Protein AF-A0A9D4DX26-F1 (afdb_monomer)

Secondary structure (DSSP, 8-state):
---------S------TT-HHHHHHHT-S---B-TTS-B---S-HHHHHHHHHHHHHTS----TT---HHHHHHHHHHTT-HHHHHHHHHHHHHHHHHHHT---TT--------------EEETTEEE-------S---

Sequence (139 aa):
MSRYHLSTEKVVKLNVHGSYIGRIFTGEAPCPRDERGSYFIDRDGSIFRHILNYLRSDGLSVPYGFREFDLLKVEADYYGLPALVQEIEVILVSFKRKRRRRPNPNRKKTSQSVNELHRVHERDGDLYISDEDSDWFYD

Nearest PDB structures (foldseek):
  6m8r-assembly1_F  TM=8.834E-01  e=2.176E-06  Homo sapiens
  6ocr-assembly1_D  TM=8.604E-01  e=3.010E-06  Homo sapiens
  6m8r-assembly2_D  TM=8.838E-01  e=7.967E-06  Homo sapiens
  6ocr-assembly2_H  TM=8.890E-01  e=1.102E-05  Homo sapiens
  5fta-assembly1_D  TM=8.581E-01  e=6.356E-05  Homo sapiens

Structure (mmCIF, N/CA/C/O backbone):
data_AF-A0A9D4DX26-F1
#
_entry.id   AF-A0A9D4DX26-F1
#
loop_
_atom_site.group_PDB
_atom_site.id
_atom_site.type_symbol
_atom_site.label_atom_id
_atom_site.label_alt_id
_atom_site.label_comp_id
_atom_site.label_asym_id
_atom_site.label_entity_id
_atom_site.label_seq_id
_atom_site.pdbx_PDB_ins_code
_atom_site.Cartn_x
_atom_site.Cartn_y
_atom_site.Cartn_z
_atom_site.occupancy
_atom_site.B_iso_or_equiv
_atom_site.auth_seq_id
_atom_site.auth_comp_id
_atom_site.auth_asym_id
_atom_site.auth_atom_id
_atom_site.pdbx_PDB_model_num
ATOM 1 N N . MET A 1 1 ? -14.197 -11.677 -17.652 1.00 35.06 1 MET A N 1
ATOM 2 C CA . MET A 1 1 ? -12.826 -11.405 -17.164 1.00 35.06 1 MET A CA 1
ATOM 3 C C . MET A 1 1 ? -12.559 -9.917 -17.314 1.00 35.06 1 MET A C 1
ATOM 5 O O . MET A 1 1 ? -12.411 -9.448 -18.435 1.00 35.06 1 MET A O 1
ATOM 9 N N . SER A 1 2 ? -12.600 -9.157 -16.220 1.00 30.56 2 SER A N 1
ATOM 10 C CA . SER A 1 2 ? -12.388 -7.705 -16.267 1.00 30.56 2 SER A CA 1
ATOM 11 C C . SER A 1 2 ? -10.900 -7.409 -16.459 1.00 30.56 2 SER A C 1
ATOM 13 O O . SER A 1 2 ? -10.098 -7.619 -15.556 1.00 30.56 2 SER A O 1
ATOM 15 N N . ARG A 1 3 ? -10.529 -6.965 -17.665 1.00 37.78 3 ARG A N 1
ATOM 16 C CA . ARG A 1 3 ? -9.167 -6.552 -18.025 1.00 37.78 3 ARG A CA 1
ATOM 17 C C . ARG A 1 3 ? -8.974 -5.100 -17.586 1.00 37.78 3 ARG A C 1
ATOM 19 O O . ARG A 1 3 ? -9.509 -4.191 -18.215 1.00 37.78 3 ARG A O 1
ATOM 26 N N . TYR A 1 4 ? -8.231 -4.875 -16.508 1.00 39.97 4 TYR A N 1
ATOM 27 C CA . TYR A 1 4 ? -7.878 -3.523 -16.079 1.00 39.97 4 TYR A CA 1
ATOM 28 C C . TYR A 1 4 ? -6.696 -3.019 -16.908 1.00 39.97 4 TYR A C 1
ATOM 30 O O . TYR A 1 4 ? -5.587 -3.528 -16.802 1.00 39.97 4 TYR A O 1
ATOM 38 N N . HIS A 1 5 ? -6.945 -2.021 -17.754 1.00 45.34 5 HIS A N 1
ATOM 39 C CA . HIS A 1 5 ? -5.904 -1.286 -18.464 1.00 45.34 5 HIS A CA 1
ATOM 40 C C . HIS A 1 5 ? -5.510 -0.077 -17.608 1.00 45.34 5 HIS A C 1
ATOM 42 O O . HIS A 1 5 ? -6.327 0.814 -17.370 1.00 45.34 5 HIS A O 1
ATOM 48 N N . LEU A 1 6 ? -4.287 -0.065 -17.084 1.00 48.72 6 LEU A N 1
ATOM 49 C CA . LEU A 1 6 ? -3.743 1.063 -16.332 1.00 48.72 6 LEU A CA 1
ATOM 50 C C . LEU A 1 6 ? -2.785 1.826 -17.250 1.00 48.72 6 LEU A C 1
ATOM 52 O O . LEU A 1 6 ? -1.608 1.502 -17.322 1.00 48.72 6 LEU A O 1
ATOM 56 N N . SER A 1 7 ? -3.302 2.828 -17.969 1.00 41.72 7 SER A N 1
ATOM 57 C CA . SER A 1 7 ? -2.462 3.785 -18.698 1.00 41.72 7 SER A CA 1
ATOM 58 C C . SER A 1 7 ? -1.832 4.749 -17.692 1.00 41.72 7 SER A C 1
ATOM 60 O O . SER A 1 7 ? -2.519 5.549 -17.051 1.00 41.72 7 SER A O 1
ATOM 62 N N . THR A 1 8 ? -0.524 4.623 -17.487 1.00 56.19 8 THR A N 1
ATOM 63 C CA . THR A 1 8 ? 0.265 5.447 -16.567 1.00 56.19 8 THR A CA 1
ATOM 64 C C . THR A 1 8 ? 1.000 6.546 -17.333 1.00 56.19 8 THR A C 1
ATOM 66 O O . THR A 1 8 ? 2.224 6.599 -17.316 1.00 56.19 8 THR A O 1
ATOM 69 N N . GLU A 1 9 ? 0.282 7.444 -18.012 1.00 47.53 9 GLU A N 1
ATOM 70 C CA . GLU A 1 9 ? 0.922 8.575 -18.718 1.00 47.53 9 GLU A CA 1
ATOM 71 C C . GLU A 1 9 ? 1.471 9.658 -17.778 1.00 47.53 9 GLU A C 1
ATOM 73 O O . GLU A 1 9 ? 2.221 10.537 -18.192 1.00 47.53 9 GLU A O 1
ATOM 78 N N . LYS A 1 10 ? 1.160 9.592 -16.482 1.00 45.31 10 LYS A N 1
ATOM 79 C CA . LYS A 1 10 ? 1.777 10.458 -15.477 1.00 45.31 10 LYS A CA 1
ATOM 80 C C . LYS A 1 10 ? 2.642 9.607 -14.567 1.00 45.31 10 LYS A C 1
ATOM 82 O O . LYS A 1 10 ? 2.134 8.858 -13.736 1.00 45.31 10 LYS A O 1
ATOM 87 N N . VAL A 1 11 ? 3.948 9.750 -14.757 1.00 49.41 11 VAL A N 1
ATOM 88 C CA . VAL A 1 11 ? 5.037 9.374 -13.852 1.00 49.41 11 VAL A CA 1
ATOM 89 C C . VAL A 1 11 ? 4.793 10.075 -12.509 1.00 49.41 11 VAL A C 1
ATOM 91 O O . VAL A 1 11 ? 5.354 11.128 -12.219 1.00 49.41 11 VAL A O 1
ATOM 94 N N . VAL A 1 12 ? 3.845 9.578 -11.713 1.00 50.78 12 VAL A N 1
ATOM 95 C CA . VAL A 1 12 ? 3.505 10.207 -10.437 1.00 50.78 12 VAL A CA 1
ATOM 96 C C . VAL A 1 12 ? 4.563 9.804 -9.434 1.00 50.78 12 VAL A C 1
ATOM 98 O O . VAL A 1 12 ? 4.423 8.766 -8.816 1.00 50.78 12 VAL A O 1
ATOM 101 N N . LYS A 1 13 ? 5.617 10.615 -9.311 1.00 50.00 13 LYS A N 1
ATOM 102 C CA . LYS A 1 13 ? 6.425 10.773 -8.091 1.00 50.00 13 LYS A CA 1
ATOM 103 C C . LYS A 1 13 ? 6.744 9.457 -7.353 1.00 50.00 13 LYS A C 1
ATOM 105 O O . LYS A 1 13 ? 6.750 9.415 -6.131 1.00 50.00 13 LYS A O 1
ATOM 110 N N . LEU A 1 14 ? 7.058 8.393 -8.096 1.00 53.97 14 LEU A N 1
ATOM 111 C CA . LEU A 1 14 ? 7.383 7.051 -7.589 1.00 53.97 14 LEU A CA 1
ATOM 112 C C . LEU A 1 14 ? 8.794 7.000 -6.995 1.00 53.97 14 LEU A C 1
ATOM 114 O O . LEU A 1 14 ? 9.488 5.992 -7.074 1.00 53.97 14 LEU A O 1
ATOM 118 N N . ASN A 1 15 ? 9.239 8.103 -6.402 1.00 54.38 15 ASN A N 1
ATOM 119 C CA . ASN A 1 15 ? 10.541 8.198 -5.785 1.00 54.38 15 ASN A CA 1
ATOM 120 C C . ASN A 1 15 ? 10.480 7.714 -4.333 1.00 54.38 15 ASN A C 1
ATOM 122 O O . ASN A 1 15 ? 10.970 8.368 -3.415 1.00 54.38 15 ASN A O 1
ATOM 126 N N . VAL A 1 16 ? 9.845 6.557 -4.121 1.00 63.06 16 VAL A N 1
ATOM 127 C CA . VAL A 1 16 ? 10.006 5.805 -2.878 1.00 63.06 16 VAL A CA 1
ATOM 128 C C . VAL A 1 16 ? 11.347 5.087 -3.001 1.00 63.06 16 VAL A C 1
ATOM 130 O O . VAL A 1 16 ? 11.418 3.914 -3.382 1.00 63.06 16 VAL A O 1
ATOM 133 N N . HIS A 1 17 ? 12.420 5.850 -2.783 1.00 61.28 17 HIS A N 1
ATOM 134 C CA . HIS A 1 17 ? 13.798 5.382 -2.868 1.00 61.28 17 HIS A CA 1
ATOM 135 C C . HIS A 1 17 ? 13.977 4.098 -2.047 1.00 61.28 17 HIS A C 1
ATOM 137 O O . HIS A 1 17 ? 13.633 4.051 -0.868 1.00 61.28 17 HIS A O 1
ATOM 143 N N . GLY A 1 18 ? 14.499 3.049 -2.685 1.00 68.19 18 GLY A N 1
ATOM 144 C CA . GLY A 1 18 ? 14.759 1.754 -2.048 1.00 68.19 18 GLY A CA 1
ATOM 145 C C . GLY A 1 18 ? 13.568 0.790 -1.976 1.00 68.19 18 GLY A C 1
ATOM 146 O O . GLY A 1 18 ? 13.775 -0.372 -1.635 1.00 68.19 18 GLY A O 1
ATOM 147 N N . SER A 1 19 ? 12.347 1.207 -2.335 1.00 78.00 19 SER A N 1
ATOM 148 C CA . SER A 1 19 ? 11.208 0.278 -2.427 1.00 78.00 19 SER A CA 1
ATOM 149 C C . SER A 1 19 ? 11.302 -0.621 -3.663 1.00 78.00 19 SER A C 1
ATOM 151 O O . SER A 1 19 ? 11.835 -0.224 -4.705 1.00 78.00 19 SER A O 1
ATOM 153 N N . TYR A 1 20 ? 10.745 -1.832 -3.577 1.00 80.19 20 TYR A N 1
ATOM 154 C CA . TYR A 1 20 ? 10.711 -2.767 -4.705 1.00 80.19 20 TYR A CA 1
ATOM 155 C C . TYR A 1 20 ? 9.938 -2.184 -5.896 1.00 80.19 20 TYR A C 1
ATOM 157 O O . TYR A 1 20 ? 10.396 -2.268 -7.035 1.00 80.19 20 TYR A O 1
ATOM 165 N N . ILE A 1 21 ? 8.817 -1.506 -5.632 1.00 80.00 21 ILE A N 1
ATOM 166 C CA . ILE A 1 21 ? 8.028 -0.848 -6.677 1.00 80.00 21 ILE A CA 1
ATOM 167 C C . ILE A 1 21 ? 8.779 0.309 -7.344 1.00 80.00 21 ILE A C 1
ATOM 169 O O . ILE A 1 21 ? 8.727 0.446 -8.564 1.00 80.00 21 ILE A O 1
ATOM 173 N N . GLY A 1 22 ? 9.546 1.088 -6.574 1.00 77.75 22 GLY A N 1
ATOM 174 C CA . GLY A 1 22 ? 10.441 2.108 -7.117 1.00 77.75 22 GLY A CA 1
ATOM 175 C C . GLY A 1 22 ? 11.461 1.497 -8.078 1.00 77.75 22 GLY A C 1
ATOM 176 O O . GLY A 1 22 ? 11.596 1.972 -9.200 1.00 77.75 22 GLY A O 1
ATOM 177 N N . ARG A 1 23 ? 12.089 0.379 -7.688 1.00 79.94 23 ARG A N 1
ATOM 178 C CA . ARG A 1 23 ? 13.058 -0.348 -8.527 1.00 79.94 23 ARG A CA 1
ATOM 179 C C . ARG A 1 23 ? 12.451 -0.918 -9.809 1.00 79.94 23 ARG A C 1
ATOM 181 O O . ARG A 1 23 ? 13.121 -0.939 -10.838 1.00 79.94 23 ARG A O 1
ATO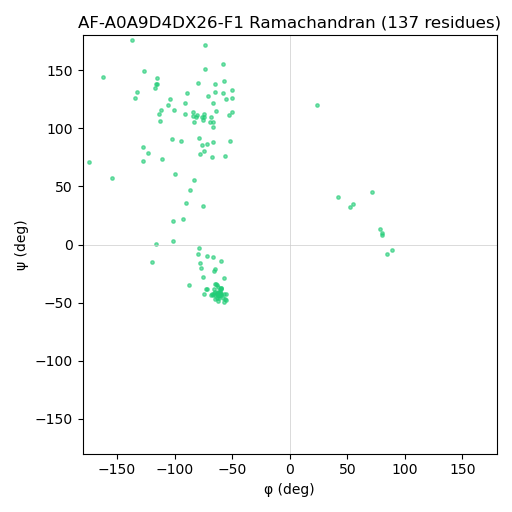M 188 N N . ILE A 1 24 ? 11.193 -1.367 -9.778 1.00 78.88 24 ILE A N 1
ATOM 189 C CA . ILE A 1 24 ? 10.473 -1.787 -10.993 1.00 78.88 24 ILE A CA 1
ATOM 190 C C . ILE A 1 24 ? 10.338 -0.603 -11.956 1.00 78.88 24 ILE A C 1
ATOM 192 O O . ILE A 1 24 ? 10.617 -0.736 -13.146 1.00 78.88 24 ILE A O 1
ATOM 196 N N . PHE A 1 25 ? 9.948 0.567 -11.445 1.00 73.88 25 PHE A N 1
ATOM 197 C CA . PHE A 1 25 ? 9.719 1.746 -12.277 1.00 73.88 25 PHE A CA 1
ATOM 198 C C . PHE A 1 25 ? 11.004 2.432 -12.754 1.00 73.88 25 PHE A C 1
ATOM 200 O O . PHE A 1 25 ? 10.993 3.008 -13.842 1.00 73.88 25 PHE A O 1
ATOM 207 N N . THR A 1 26 ? 12.107 2.336 -12.003 1.00 73.31 26 THR A N 1
ATOM 208 C CA . THR A 1 26 ? 13.438 2.795 -12.444 1.00 73.31 26 THR A 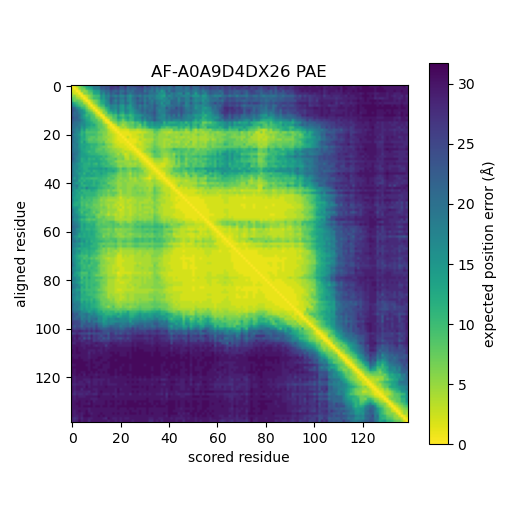CA 1
ATOM 209 C C . THR A 1 26 ? 14.139 1.803 -13.375 1.00 73.31 26 THR A C 1
ATOM 211 O O . THR A 1 26 ? 15.160 2.142 -13.967 1.00 73.31 26 THR A O 1
ATOM 214 N N . GLY A 1 27 ? 13.590 0.594 -13.549 1.00 72.19 27 GLY A N 1
ATOM 215 C CA . GLY A 1 27 ? 14.175 -0.462 -14.378 1.00 72.19 27 GLY A CA 1
ATOM 216 C C . GLY A 1 27 ? 15.304 -1.249 -13.701 1.00 72.19 27 GLY A C 1
ATOM 217 O O . GLY A 1 27 ? 15.940 -2.074 -14.348 1.00 72.19 27 GLY A O 1
ATOM 218 N N . GLU A 1 28 ? 15.543 -1.031 -12.406 1.00 75.62 28 GLU A N 1
ATOM 219 C CA . GLU A 1 28 ? 16.535 -1.758 -11.600 1.00 75.62 28 GLU A CA 1
ATOM 220 C C . GLU A 1 28 ? 16.070 -3.154 -11.156 1.00 75.62 28 GLU A C 1
ATOM 222 O O . GLU A 1 28 ? 16.873 -3.959 -10.674 1.00 75.62 28 GLU A O 1
ATOM 227 N N . ALA A 1 29 ? 14.771 -3.440 -11.248 1.00 76.31 29 ALA A N 1
ATOM 228 C CA . ALA A 1 29 ? 14.202 -4.751 -10.968 1.00 76.31 29 ALA A CA 1
ATOM 229 C C . ALA A 1 29 ? 13.565 -5.348 -12.234 1.00 76.31 29 ALA A C 1
ATOM 231 O O . ALA A 1 29 ? 12.872 -4.635 -12.967 1.00 76.31 29 ALA A O 1
ATOM 232 N N . PRO A 1 30 ? 13.755 -6.656 -12.493 1.00 72.25 30 PRO A N 1
ATOM 233 C CA . PRO A 1 30 ? 13.125 -7.316 -13.625 1.00 72.25 30 PRO A CA 1
ATOM 234 C C . PRO A 1 30 ? 11.608 -7.366 -13.417 1.00 72.25 30 PRO A C 1
ATOM 236 O O . PRO A 1 30 ? 11.120 -7.922 -12.434 1.00 72.25 30 PRO A O 1
ATOM 239 N N . CYS A 1 31 ? 10.863 -6.794 -14.360 1.00 74.81 31 CYS A N 1
ATOM 240 C CA . CYS A 1 31 ? 9.411 -6.891 -14.431 1.00 74.81 31 CYS A CA 1
ATOM 241 C C . CYS A 1 31 ? 9.024 -7.209 -15.882 1.00 74.81 31 CYS A C 1
ATOM 243 O O . CYS A 1 31 ? 9.471 -6.489 -16.786 1.00 74.81 31 CYS A O 1
ATOM 245 N N . PRO A 1 32 ? 8.247 -8.280 -16.131 1.00 75.38 32 PRO A N 1
ATOM 246 C CA . PRO A 1 32 ? 7.779 -8.605 -17.471 1.00 75.38 32 PRO A CA 1
ATOM 247 C C . PRO A 1 32 ? 7.005 -7.424 -18.059 1.00 75.38 32 PRO A C 1
ATOM 249 O O . PRO A 1 32 ? 6.251 -6.753 -17.355 1.00 75.38 32 PRO A O 1
ATOM 252 N N . ARG A 1 33 ? 7.195 -7.157 -19.349 1.00 76.31 33 ARG A N 1
ATOM 253 C CA . ARG A 1 33 ? 6.433 -6.141 -20.080 1.00 76.31 33 ARG A CA 1
ATOM 254 C C . ARG A 1 33 ? 5.597 -6.822 -21.148 1.0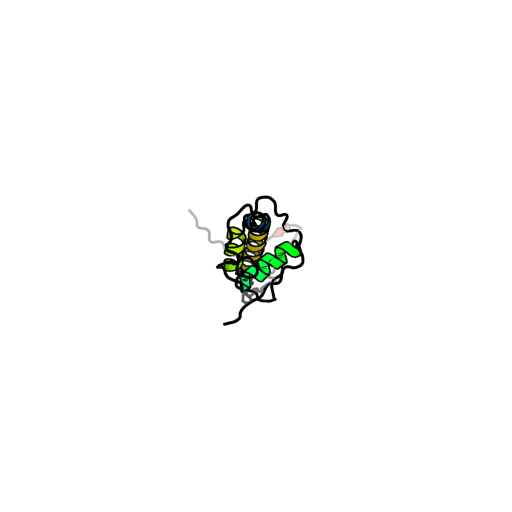0 76.31 33 ARG A C 1
ATOM 256 O O . ARG A 1 33 ? 6.045 -7.802 -21.739 1.00 76.31 33 ARG A O 1
ATOM 263 N N . ASP A 1 34 ? 4.393 -6.316 -21.373 1.00 77.06 34 ASP A N 1
ATOM 264 C CA . ASP A 1 34 ? 3.574 -6.757 -22.496 1.00 77.06 34 ASP A CA 1
ATOM 265 C C . ASP A 1 34 ? 4.105 -6.200 -23.831 1.00 77.06 34 ASP A C 1
ATOM 267 O O . ASP A 1 34 ? 4.991 -5.342 -23.872 1.00 77.06 34 ASP A O 1
ATOM 271 N N . GLU A 1 35 ? 3.535 -6.669 -24.941 1.00 73.94 35 GLU A N 1
ATOM 272 C CA . GLU A 1 35 ? 3.878 -6.233 -26.305 1.00 73.94 35 GLU A CA 1
ATOM 273 C C . GLU A 1 35 ? 3.664 -4.724 -26.540 1.00 73.94 35 GLU A C 1
ATOM 275 O O . GLU A 1 35 ? 4.148 -4.168 -27.524 1.00 73.94 35 GLU A O 1
ATOM 280 N N . ARG A 1 36 ? 2.950 -4.039 -25.635 1.00 73.94 36 ARG A N 1
ATOM 281 C CA . ARG A 1 36 ? 2.664 -2.599 -25.685 1.00 73.94 36 ARG A CA 1
ATOM 282 C C . ARG A 1 36 ? 3.564 -1.791 -24.745 1.00 73.94 36 ARG A C 1
ATOM 284 O O . ARG A 1 36 ? 3.393 -0.579 -24.644 1.00 73.94 36 ARG A O 1
ATOM 291 N N . GLY A 1 37 ? 4.513 -2.440 -24.068 1.00 70.31 37 GLY A N 1
ATOM 292 C CA . GLY A 1 37 ? 5.452 -1.810 -23.143 1.00 70.31 37 GLY A CA 1
ATOM 293 C C . GLY A 1 37 ? 4.891 -1.533 -21.745 1.00 70.31 37 GLY A C 1
ATOM 294 O O . GLY A 1 37 ? 5.557 -0.859 -20.958 1.00 70.31 37 GLY A O 1
ATOM 295 N N . SER A 1 38 ? 3.705 -2.050 -21.415 1.00 71.00 38 SER A N 1
ATOM 296 C CA . SER A 1 38 ? 3.109 -1.945 -20.079 1.00 71.00 38 SER A CA 1
ATOM 297 C C . SER A 1 38 ? 3.728 -2.978 -19.142 1.00 71.00 38 SER A C 1
ATOM 299 O O . SER A 1 38 ? 3.928 -4.130 -19.525 1.00 71.00 38 SER A O 1
ATOM 301 N N . TYR A 1 39 ? 4.004 -2.588 -17.897 1.00 74.56 39 TYR A N 1
ATOM 302 C CA . TYR A 1 39 ? 4.464 -3.523 -16.868 1.00 74.56 39 TYR A CA 1
ATOM 303 C C . TYR A 1 39 ? 3.374 -4.546 -16.542 1.00 74.56 39 TYR A C 1
ATOM 305 O O . TYR A 1 39 ? 2.225 -4.181 -16.280 1.00 74.56 39 TYR A O 1
ATOM 313 N N . PHE A 1 40 ? 3.749 -5.822 -16.530 1.00 75.00 40 PHE A N 1
ATOM 314 C CA . PHE A 1 40 ? 2.879 -6.918 -16.144 1.00 75.00 40 PHE A CA 1
ATOM 315 C C . PHE A 1 40 ? 3.188 -7.336 -14.710 1.00 75.00 40 PHE A C 1
ATOM 317 O O . PHE A 1 40 ? 4.281 -7.807 -14.390 1.00 75.00 40 PHE A O 1
ATOM 324 N N . ILE A 1 41 ? 2.197 -7.152 -13.846 1.00 78.94 41 ILE A N 1
ATOM 325 C CA . ILE A 1 41 ? 2.259 -7.532 -12.442 1.00 78.94 41 ILE A CA 1
ATOM 326 C C . ILE A 1 41 ? 1.284 -8.691 -12.251 1.00 78.94 41 ILE A C 1
ATOM 328 O O . ILE A 1 41 ? 0.076 -8.514 -12.396 1.00 78.94 41 ILE A O 1
ATOM 332 N N . ASP A 1 42 ? 1.812 -9.862 -11.903 1.00 79.62 42 ASP A N 1
ATOM 333 C CA . ASP A 1 42 ? 1.027 -11.069 -11.619 1.00 79.62 42 ASP A CA 1
ATOM 334 C C . ASP A 1 42 ? 0.511 -11.062 -10.166 1.00 79.62 42 ASP A C 1
ATOM 336 O O . ASP A 1 42 ? 0.838 -11.921 -9.348 1.00 79.62 42 ASP A O 1
ATOM 340 N N . ARG A 1 43 ? -0.204 -9.991 -9.796 1.00 83.25 43 ARG A N 1
ATOM 341 C CA . ARG A 1 43 ? -0.759 -9.763 -8.449 1.00 83.25 43 ARG A CA 1
ATOM 342 C C . ARG A 1 43 ? -2.183 -9.225 -8.537 1.00 83.25 43 ARG A C 1
ATOM 344 O O . ARG A 1 43 ? -2.703 -8.944 -9.617 1.00 83.25 43 ARG A O 1
ATOM 351 N N . ASP A 1 44 ? -2.821 -9.063 -7.382 1.00 85.94 44 ASP A N 1
ATOM 352 C CA . ASP A 1 44 ? -4.199 -8.594 -7.307 1.00 85.94 44 ASP A CA 1
ATOM 353 C C . ASP A 1 44 ? -4.337 -7.132 -7.774 1.00 85.94 44 ASP A C 1
ATOM 355 O O . ASP A 1 44 ? -3.991 -6.178 -7.072 1.00 85.94 44 ASP A O 1
ATOM 359 N N . GLY A 1 45 ? -4.885 -6.945 -8.978 1.00 84.69 45 GLY A N 1
ATOM 360 C CA . GLY A 1 45 ? -5.082 -5.623 -9.574 1.00 84.69 45 GLY A CA 1
ATOM 361 C C . GLY A 1 45 ? -6.085 -4.730 -8.830 1.00 84.69 45 GLY A C 1
ATOM 362 O O . GLY A 1 45 ? -6.020 -3.503 -8.955 1.00 84.69 45 GLY A O 1
ATOM 363 N N . SER A 1 46 ? -7.004 -5.314 -8.054 1.00 87.75 46 SER A N 1
ATOM 364 C CA . SER A 1 46 ? -7.984 -4.559 -7.269 1.00 87.75 46 SER A CA 1
ATOM 365 C C . SER A 1 46 ? -7.324 -3.921 -6.047 1.00 87.75 46 SER A C 1
ATOM 367 O O . SER A 1 46 ? -7.487 -2.724 -5.812 1.00 87.75 46 SER A O 1
ATOM 369 N N . ILE A 1 47 ? -6.460 -4.668 -5.359 1.00 89.62 47 ILE A N 1
ATOM 370 C CA . ILE A 1 47 ? -5.677 -4.172 -4.224 1.00 89.62 47 ILE A CA 1
ATOM 371 C C . ILE A 1 47 ? -4.572 -3.230 -4.695 1.00 89.62 47 ILE A C 1
ATOM 373 O O . ILE A 1 47 ? -4.358 -2.170 -4.099 1.00 89.62 47 ILE A O 1
ATOM 377 N N . PHE A 1 48 ? -3.939 -3.542 -5.828 1.00 87.88 48 PHE A N 1
ATOM 378 C CA . PHE A 1 48 ? -2.918 -2.689 -6.430 1.00 87.88 48 PHE A CA 1
ATOM 379 C C . PHE A 1 48 ? -3.428 -1.273 -6.732 1.00 87.88 48 PHE A C 1
ATOM 381 O O . PHE A 1 48 ? -2.669 -0.307 -6.658 1.00 87.88 48 PHE A O 1
ATOM 388 N N 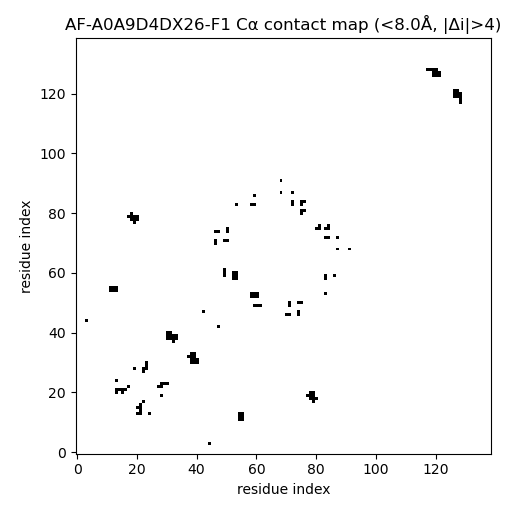. ARG A 1 49 ? -4.732 -1.100 -6.997 1.00 88.44 49 ARG A N 1
ATOM 389 C CA . ARG A 1 49 ? -5.343 0.230 -7.138 1.00 88.44 49 ARG A CA 1
ATOM 390 C C . ARG A 1 49 ? -5.102 1.105 -5.905 1.00 88.44 49 ARG A C 1
ATOM 392 O O . ARG A 1 49 ? -4.803 2.288 -6.064 1.00 88.44 49 ARG A O 1
ATOM 399 N N . HIS A 1 50 ? -5.233 0.544 -4.705 1.00 90.62 50 HIS A N 1
ATOM 400 C CA . HIS A 1 50 ? -5.029 1.270 -3.451 1.00 90.62 50 HIS A CA 1
ATOM 401 C C . HIS A 1 50 ? -3.550 1.572 -3.210 1.00 90.62 50 HIS A C 1
ATOM 403 O O . HIS A 1 50 ? -3.233 2.691 -2.813 1.00 90.62 50 HIS A O 1
ATOM 409 N N . ILE A 1 51 ? -2.656 0.635 -3.548 1.00 89.06 51 ILE A N 1
ATOM 410 C CA . ILE A 1 51 ? -1.202 0.858 -3.536 1.00 89.06 51 ILE A CA 1
ATOM 411 C C . ILE A 1 51 ? -0.833 2.038 -4.441 1.00 89.06 51 ILE A C 1
ATOM 413 O O . ILE A 1 51 ? -0.164 2.975 -4.017 1.00 89.06 51 ILE A O 1
ATOM 417 N N . LEU A 1 52 ? -1.329 2.043 -5.679 1.00 86.62 52 LEU A N 1
ATOM 418 C CA . LEU A 1 52 ? -1.090 3.142 -6.608 1.00 86.62 52 LEU A CA 1
ATOM 419 C C . LEU A 1 52 ? -1.643 4.468 -6.093 1.00 86.62 52 LEU A C 1
ATOM 421 O O . LEU A 1 52 ? -0.993 5.492 -6.251 1.00 86.62 52 LEU A O 1
ATOM 425 N N . ASN A 1 53 ? -2.844 4.476 -5.517 1.00 87.88 53 ASN A N 1
ATOM 426 C CA . ASN A 1 53 ? -3.419 5.702 -4.973 1.00 87.88 53 ASN A CA 1
ATOM 427 C C . ASN A 1 53 ? -2.574 6.244 -3.818 1.00 87.88 53 ASN A C 1
ATOM 429 O O . ASN A 1 53 ? -2.280 7.434 -3.822 1.00 87.88 53 ASN A O 1
ATOM 433 N N . TYR A 1 54 ? -2.106 5.377 -2.916 1.00 88.19 54 TYR A N 1
ATOM 434 C CA . TYR A 1 54 ? -1.181 5.757 -1.850 1.00 88.19 54 TYR A CA 1
ATOM 435 C C . TYR A 1 54 ? 0.076 6.436 -2.406 1.00 88.19 54 TYR A C 1
ATOM 437 O O . TYR A 1 54 ? 0.415 7.530 -1.977 1.00 88.19 54 TYR A O 1
ATOM 445 N N . LEU A 1 55 ? 0.697 5.856 -3.437 1.00 83.62 55 LEU A N 1
ATOM 446 C CA . LEU A 1 55 ? 1.880 6.428 -4.095 1.00 83.62 55 LEU A CA 1
ATOM 447 C C . LEU A 1 55 ? 1.604 7.765 -4.807 1.00 83.62 55 LEU A C 1
ATOM 449 O O . LEU A 1 55 ? 2.534 8.516 -5.083 1.00 83.62 55 LEU A O 1
ATOM 453 N N . ARG A 1 56 ? 0.341 8.068 -5.138 1.00 82.44 56 ARG A N 1
ATOM 454 C CA . ARG A 1 56 ? -0.048 9.339 -5.769 1.00 82.44 56 ARG A CA 1
ATOM 455 C C . ARG A 1 56 ? -0.354 10.449 -4.773 1.00 82.44 56 ARG A C 1
ATOM 457 O O . ARG A 1 56 ? -0.135 11.610 -5.107 1.00 82.44 56 ARG A O 1
ATOM 464 N N . SER A 1 57 ? -0.927 10.107 -3.622 1.00 81.31 57 SER A N 1
ATOM 465 C CA . SER A 1 57 ? -1.440 11.074 -2.644 1.00 81.31 57 SER A CA 1
ATOM 466 C C . SER A 1 57 ? -0.721 11.060 -1.295 1.00 81.31 57 SER A C 1
ATOM 468 O O . SER A 1 57 ? -1.123 11.820 -0.422 1.00 81.31 57 SER A O 1
ATOM 470 N N . ASP A 1 58 ? 0.293 10.208 -1.113 1.00 79.31 58 ASP A N 1
ATOM 471 C CA . ASP A 1 58 ? 1.026 9.999 0.148 1.00 79.31 58 ASP A CA 1
ATOM 472 C C . ASP A 1 58 ? 0.103 9.690 1.347 1.00 79.31 58 ASP A C 1
ATOM 474 O O . ASP A 1 58 ? 0.379 10.052 2.489 1.00 79.31 58 ASP A O 1
ATOM 478 N N . GLY A 1 59 ? -1.028 9.022 1.097 1.00 84.94 59 GLY A N 1
ATOM 479 C CA . GLY A 1 59 ? -2.018 8.714 2.131 1.00 84.94 59 GLY A CA 1
ATOM 480 C C . GLY A 1 59 ? -2.977 7.602 1.727 1.00 84.94 59 GLY A C 1
ATOM 481 O O . GLY A 1 59 ? -3.344 7.475 0.552 1.00 84.94 59 GLY A O 1
ATOM 482 N N . LEU A 1 60 ? -3.372 6.769 2.696 1.00 88.94 60 LEU A N 1
ATOM 483 C CA . LEU A 1 60 ? -4.230 5.616 2.447 1.00 88.94 60 LEU A CA 1
ATOM 484 C C . LEU A 1 60 ? -5.685 6.045 2.207 1.00 88.94 60 LEU A C 1
ATOM 486 O O . LEU A 1 60 ? -6.397 6.468 3.117 1.00 88.94 60 LEU A O 1
ATOM 490 N N . SER A 1 61 ? -6.157 5.861 0.972 1.00 88.50 61 SER A N 1
ATOM 491 C CA . SER A 1 61 ? -7.554 6.081 0.592 1.00 88.50 61 SER A CA 1
ATOM 492 C C . SER A 1 61 ? -8.229 4.766 0.201 1.00 88.50 61 SER A C 1
ATOM 494 O O . SER A 1 61 ? -7.903 4.152 -0.823 1.00 88.50 61 SER A O 1
ATOM 496 N N . VAL A 1 62 ? -9.189 4.337 1.024 1.00 89.88 62 VAL A N 1
ATOM 497 C CA . VAL A 1 62 ? -10.013 3.143 0.786 1.00 89.88 62 VAL A CA 1
ATOM 498 C C . VAL A 1 62 ? -11.506 3.482 0.872 1.00 89.88 62 VAL A C 1
ATOM 500 O O . VAL A 1 62 ? -11.885 4.380 1.629 1.00 89.88 62 VAL A O 1
ATOM 503 N N . PRO A 1 63 ? -12.374 2.781 0.116 1.00 89.25 63 PRO A N 1
ATOM 504 C CA . PRO A 1 63 ? -13.817 2.967 0.184 1.00 89.25 63 PRO A CA 1
ATOM 505 C C . PRO A 1 63 ? -14.371 2.731 1.591 1.00 89.25 63 PRO A C 1
ATOM 507 O O . PRO A 1 63 ? -13.824 1.957 2.384 1.00 89.25 63 PRO A O 1
ATOM 510 N N . TYR A 1 64 ? -15.518 3.346 1.883 1.00 85.75 64 TYR A N 1
ATOM 511 C CA . TYR A 1 64 ? -16.235 3.062 3.120 1.00 85.75 64 TYR A CA 1
ATOM 512 C C . TYR A 1 64 ? -16.574 1.569 3.215 1.00 85.75 64 TYR A C 1
ATOM 514 O O . TYR A 1 64 ? -17.123 0.980 2.286 1.00 85.75 64 TYR A O 1
ATOM 522 N N . GLY A 1 65 ? -16.256 0.957 4.356 1.00 85.31 65 GLY A N 1
ATOM 523 C CA . GLY A 1 65 ? -16.521 -0.460 4.592 1.00 85.31 65 GLY A CA 1
ATOM 524 C C . GLY A 1 65 ? -15.528 -1.421 3.936 1.00 85.31 65 GLY A C 1
ATOM 525 O O . GLY A 1 65 ? -15.816 -2.616 3.916 1.00 85.31 65 GLY A O 1
ATOM 526 N N . PHE A 1 66 ? -14.381 -0.938 3.442 1.00 91.12 66 PHE A N 1
ATOM 527 C CA . PHE A 1 66 ? -13.279 -1.786 2.980 1.00 91.12 66 PHE A CA 1
ATOM 528 C C . PHE A 1 66 ? -12.914 -2.844 4.035 1.00 91.12 66 PHE A C 1
ATOM 530 O O . PHE A 1 66 ? -12.824 -2.538 5.226 1.00 91.12 66 PHE A O 1
ATOM 537 N N . ARG A 1 67 ? -12.759 -4.104 3.612 1.00 89.44 67 ARG A N 1
ATOM 538 C CA . ARG A 1 67 ? -12.535 -5.249 4.519 1.00 89.44 67 ARG A CA 1
ATOM 539 C C . ARG A 1 67 ? -11.219 -5.970 4.283 1.00 89.44 67 ARG A C 1
ATOM 541 O O . ARG A 1 67 ? -10.780 -6.712 5.151 1.00 89.44 67 ARG A O 1
ATOM 548 N N . GLU A 1 68 ? -10.578 -5.726 3.150 1.00 93.81 68 GLU A N 1
ATOM 549 C CA . GLU A 1 68 ? -9.399 -6.460 2.690 1.00 93.81 68 GLU A CA 1
ATOM 550 C C . GLU A 1 68 ? -8.101 -5.805 3.183 1.00 93.81 68 GLU A C 1
ATOM 552 O O . GLU A 1 68 ? -7.089 -5.790 2.492 1.00 93.81 68 GLU A O 1
ATOM 557 N N . PHE A 1 69 ? -8.118 -5.246 4.398 1.00 93.50 69 PHE A N 1
ATOM 558 C CA . PHE A 1 69 ? -6.950 -4.594 5.001 1.00 93.50 69 PHE A CA 1
ATOM 559 C C . PHE A 1 69 ? -5.785 -5.565 5.206 1.00 93.50 69 PHE A C 1
ATOM 561 O O . PHE A 1 69 ? -4.638 -5.177 5.006 1.00 93.50 69 PHE A O 1
ATOM 568 N N . ASP A 1 70 ? -6.066 -6.821 5.562 1.00 93.50 70 ASP A N 1
ATOM 569 C CA . ASP A 1 70 ? -5.027 -7.843 5.706 1.00 93.50 70 ASP A CA 1
ATOM 570 C C . ASP A 1 70 ? -4.353 -8.145 4.356 1.00 93.50 70 ASP A C 1
ATOM 572 O O . ASP A 1 70 ? -3.129 -8.227 4.283 1.00 93.50 70 ASP A O 1
ATOM 576 N N . LEU A 1 71 ? -5.131 -8.222 3.270 1.00 94.25 71 LEU A N 1
ATOM 577 C CA . LEU A 1 71 ? -4.605 -8.425 1.918 1.00 94.25 71 LEU A CA 1
ATOM 578 C C . LEU A 1 71 ? -3.823 -7.197 1.430 1.00 94.25 71 LEU A C 1
ATOM 580 O O . LEU A 1 71 ? -2.720 -7.330 0.907 1.00 94.25 71 LEU A O 1
ATOM 584 N N . LEU A 1 72 ? -4.350 -5.994 1.672 1.00 94.88 72 LEU A N 1
ATOM 585 C CA . LEU A 1 72 ? -3.663 -4.743 1.358 1.00 94.88 72 LEU A CA 1
ATOM 586 C C . LEU A 1 72 ? -2.323 -4.623 2.091 1.00 94.88 72 LEU A C 1
ATOM 588 O O . LEU A 1 72 ? -1.358 -4.138 1.508 1.00 94.88 72 LEU A O 1
ATOM 592 N N . LYS A 1 73 ? -2.244 -5.096 3.340 1.00 95.06 73 LYS A N 1
ATOM 593 C CA . LYS A 1 73 ? -0.989 -5.151 4.095 1.00 95.06 73 LYS A CA 1
ATOM 594 C C . LYS A 1 73 ? 0.028 -6.077 3.423 1.00 95.06 73 LYS A C 1
ATOM 596 O O . LYS A 1 73 ? 1.182 -5.684 3.289 1.00 95.06 73 LYS A O 1
ATOM 601 N N . VAL A 1 74 ? -0.388 -7.273 2.999 1.00 95.12 74 VAL A N 1
ATOM 602 C CA . VAL A 1 74 ? 0.492 -8.232 2.302 1.00 95.12 74 VAL A CA 1
ATOM 603 C C . VAL A 1 74 ? 1.029 -7.640 0.998 1.00 95.12 74 VAL A C 1
ATOM 605 O O . VAL A 1 74 ? 2.219 -7.751 0.720 1.00 95.12 74 VAL A O 1
ATOM 608 N N . GLU A 1 75 ? 0.184 -6.965 0.217 1.00 93.81 75 GLU A N 1
ATOM 609 C CA . GLU A 1 75 ? 0.641 -6.284 -0.999 1.00 93.81 75 GLU A CA 1
ATOM 610 C C . GLU A 1 75 ? 1.581 -5.112 -0.679 1.00 93.81 75 GLU A C 1
ATOM 612 O O . GLU A 1 75 ? 2.617 -4.962 -1.320 1.00 93.81 75 GLU A O 1
ATOM 617 N N . ALA A 1 76 ? 1.271 -4.292 0.329 1.00 92.62 76 ALA A N 1
ATOM 618 C CA . ALA A 1 76 ? 2.132 -3.180 0.734 1.00 92.62 76 ALA A CA 1
ATOM 619 C C . ALA A 1 76 ? 3.531 -3.653 1.167 1.00 92.62 76 ALA A C 1
ATOM 621 O O . ALA A 1 76 ? 4.527 -3.011 0.827 1.00 92.62 76 ALA A O 1
ATOM 622 N N . ASP A 1 77 ? 3.606 -4.787 1.864 1.00 93.12 77 ASP A N 1
ATOM 623 C CA . ASP A 1 77 ? 4.864 -5.433 2.241 1.00 93.12 77 ASP A CA 1
ATOM 624 C C . ASP A 1 77 ? 5.634 -5.924 1.004 1.00 93.12 77 ASP A C 1
ATOM 626 O O . ASP A 1 77 ? 6.805 -5.590 0.827 1.00 93.12 77 ASP A O 1
ATOM 630 N N . TYR A 1 78 ? 4.947 -6.598 0.074 1.00 90.31 78 TYR A N 1
ATOM 631 C CA . TYR A 1 78 ? 5.529 -7.065 -1.188 1.00 90.31 78 TYR A CA 1
ATOM 632 C C . TYR A 1 78 ? 6.149 -5.930 -2.022 1.00 90.31 78 TYR A C 1
ATOM 634 O O . TYR A 1 78 ? 7.249 -6.072 -2.556 1.00 90.31 78 TYR A O 1
ATOM 642 N N . TYR A 1 79 ? 5.481 -4.777 -2.112 1.00 87.88 79 TYR A N 1
ATOM 643 C CA . TYR A 1 79 ? 5.996 -3.616 -2.850 1.00 87.88 79 TYR A CA 1
ATOM 644 C C . TYR A 1 79 ? 7.058 -2.809 -2.085 1.00 87.88 79 TYR A C 1
ATOM 646 O O . TYR A 1 79 ? 7.632 -1.872 -2.649 1.00 87.88 79 TYR A O 1
ATOM 654 N N . GLY A 1 80 ? 7.363 -3.180 -0.837 1.00 89.44 80 GLY A N 1
ATOM 655 C CA . GLY A 1 80 ? 8.359 -2.516 -0.000 1.00 89.44 80 GLY A CA 1
ATOM 656 C C . GLY A 1 80 ? 7.903 -1.141 0.487 1.00 89.44 80 GLY A C 1
ATOM 657 O O . GLY A 1 80 ? 8.664 -0.179 0.401 1.00 89.44 80 GLY A O 1
ATOM 658 N N . LEU A 1 81 ? 6.658 -1.035 0.965 1.00 90.62 81 LEU A N 1
ATOM 659 C CA . LEU A 1 81 ? 6.041 0.207 1.446 1.00 90.62 81 LEU A CA 1
ATOM 660 C C . LEU A 1 81 ? 5.818 0.166 2.971 1.00 90.62 81 LEU A C 1
ATOM 662 O O . LEU A 1 81 ? 4.678 0.046 3.429 1.00 90.62 81 LEU A O 1
ATOM 666 N N . PRO A 1 82 ? 6.877 0.294 3.795 1.00 90.12 82 PRO A N 1
ATOM 667 C CA . PRO A 1 82 ? 6.772 0.124 5.246 1.00 90.12 82 PRO A CA 1
ATOM 668 C C . PRO A 1 82 ? 5.875 1.172 5.917 1.00 90.12 82 PRO A C 1
ATOM 670 O O . PRO A 1 82 ? 5.162 0.850 6.865 1.00 90.12 82 PRO A O 1
ATOM 673 N N . ALA A 1 83 ? 5.859 2.411 5.412 1.00 90.56 83 ALA A N 1
ATOM 674 C CA . ALA A 1 83 ? 4.990 3.469 5.933 1.00 90.56 83 ALA A CA 1
ATOM 675 C C . ALA A 1 83 ? 3.499 3.114 5.778 1.00 90.56 83 ALA A C 1
ATOM 677 O O . ALA A 1 83 ? 2.714 3.286 6.709 1.00 90.56 83 ALA A O 1
ATOM 678 N N . LEU A 1 84 ? 3.128 2.531 4.635 1.00 91.94 84 LEU A N 1
ATOM 679 C CA . LEU A 1 84 ? 1.769 2.067 4.374 1.00 91.94 84 LEU A CA 1
ATOM 680 C C . LEU A 1 84 ? 1.394 0.877 5.267 1.00 91.94 84 LEU A C 1
ATOM 682 O O . LEU A 1 84 ? 0.298 0.839 5.824 1.00 91.94 84 LEU A O 1
ATOM 686 N N . VAL A 1 85 ? 2.310 -0.080 5.442 1.00 94.06 85 VAL A N 1
ATOM 687 C CA . VAL A 1 85 ? 2.104 -1.227 6.342 1.00 94.06 85 VAL A CA 1
ATOM 688 C C . VAL A 1 85 ? 1.793 -0.751 7.764 1.00 94.06 85 VAL A C 1
ATOM 690 O O . VAL A 1 85 ? 0.817 -1.209 8.361 1.00 94.06 85 VAL A O 1
ATOM 693 N N . GLN A 1 86 ? 2.564 0.209 8.284 1.00 93.38 86 GLN A N 1
ATOM 694 C CA . GLN A 1 86 ? 2.343 0.779 9.616 1.00 93.38 86 GLN A CA 1
ATOM 695 C C . GLN A 1 86 ? 0.978 1.472 9.734 1.00 93.38 86 GLN A C 1
ATOM 697 O O . GLN A 1 86 ? 0.260 1.262 10.713 1.00 93.38 86 GLN A O 1
ATOM 702 N N . GLU A 1 87 ? 0.585 2.262 8.732 1.00 92.88 87 GLU A N 1
ATOM 703 C CA . GLU A 1 87 ? -0.713 2.947 8.720 1.00 92.88 87 GLU A CA 1
ATOM 704 C C . GLU A 1 87 ? -1.883 1.945 8.779 1.00 92.88 87 GLU A C 1
ATOM 706 O O . GLU A 1 87 ? -2.814 2.102 9.578 1.00 92.88 87 GLU A O 1
ATOM 711 N N . ILE A 1 88 ? -1.801 0.853 8.011 1.00 93.75 88 ILE A N 1
ATOM 712 C CA . ILE A 1 88 ? -2.803 -0.224 8.013 1.00 93.75 88 ILE A CA 1
ATOM 713 C C . ILE A 1 88 ? -2.874 -0.919 9.382 1.00 93.75 88 ILE A C 1
ATOM 715 O O . ILE A 1 88 ? -3.968 -1.190 9.888 1.00 93.75 88 ILE A O 1
ATOM 719 N N . GLU A 1 89 ? -1.735 -1.187 10.022 1.00 93.06 89 GLU A N 1
ATOM 720 C CA . GLU A 1 89 ? -1.698 -1.815 11.348 1.00 93.06 89 GLU A CA 1
ATOM 721 C C . GLU A 1 89 ? -2.374 -0.958 12.422 1.00 93.06 89 GLU A C 1
ATOM 723 O O . GLU A 1 89 ? -3.178 -1.470 13.211 1.00 93.06 89 GLU A O 1
ATOM 728 N N . VAL A 1 90 ? -2.115 0.352 12.426 1.00 91.31 90 VAL A N 1
ATOM 729 C CA . VAL A 1 90 ? -2.751 1.301 13.354 1.00 91.31 90 VAL A CA 1
ATOM 730 C C . VAL A 1 90 ? -4.274 1.290 13.191 1.00 91.31 90 VAL A C 1
ATOM 732 O O . VAL A 1 90 ? -5.019 1.256 14.184 1.00 91.31 90 VAL A O 1
ATOM 735 N N . ILE A 1 91 ? -4.753 1.262 11.947 1.00 89.88 91 ILE A N 1
ATOM 736 C CA . ILE A 1 91 ? -6.179 1.178 11.615 1.00 89.88 91 ILE A CA 1
ATOM 737 C C . ILE A 1 91 ? -6.785 -0.132 12.149 1.00 89.88 91 ILE A C 1
ATOM 739 O O . ILE A 1 91 ? -7.795 -0.112 12.865 1.00 89.88 91 ILE A O 1
ATOM 743 N N . LEU A 1 92 ? -6.140 -1.273 11.889 1.00 88.94 92 LEU A N 1
ATOM 744 C CA . LEU A 1 92 ? -6.595 -2.591 12.344 1.00 88.94 92 LEU A CA 1
ATOM 745 C C . LEU A 1 92 ? -6.648 -2.704 13.876 1.00 88.94 92 LEU A C 1
ATOM 747 O O . LEU A 1 92 ? -7.622 -3.222 14.437 1.00 88.94 92 LEU A O 1
ATOM 751 N N . VAL A 1 93 ? -5.641 -2.182 14.581 1.00 88.12 93 VAL A N 1
ATOM 752 C CA . VAL A 1 93 ? -5.620 -2.140 16.052 1.00 88.12 93 VAL A CA 1
ATOM 753 C C . VAL A 1 93 ? -6.770 -1.284 16.587 1.00 88.12 93 VAL A C 1
ATOM 755 O O . VAL A 1 93 ? -7.471 -1.688 17.523 1.00 88.12 93 VAL A O 1
ATOM 758 N N . SER A 1 94 ? -7.019 -0.128 15.971 1.00 84.75 94 SER A N 1
ATOM 759 C CA . SER A 1 94 ? -8.092 0.790 16.367 1.00 84.75 94 SER A CA 1
ATOM 760 C C . SER A 1 94 ? -9.478 0.144 16.266 1.00 84.75 94 SER A C 1
ATOM 762 O O . SER A 1 94 ? -10.317 0.309 17.163 1.00 84.75 94 SER A O 1
ATOM 764 N N . PHE A 1 95 ? -9.714 -0.672 15.236 1.00 80.56 95 PHE A N 1
ATOM 765 C CA . PHE A 1 95 ? -10.958 -1.432 15.103 1.00 80.56 95 PHE A CA 1
ATOM 766 C C . PHE A 1 95 ? -11.127 -2.498 16.191 1.00 80.56 95 PHE A C 1
ATOM 768 O O . PHE A 1 95 ? -12.215 -2.621 16.765 1.00 80.56 95 PHE A O 1
ATOM 775 N N . LYS A 1 96 ? -10.058 -3.224 16.547 1.00 75.44 96 LYS A N 1
ATOM 776 C CA . LYS A 1 96 ? -10.097 -4.228 17.627 1.00 75.44 96 LYS A CA 1
ATOM 777 C C . LYS A 1 96 ? -10.469 -3.596 18.971 1.00 75.44 96 LYS A C 1
ATOM 779 O O . LYS A 1 96 ? -11.298 -4.143 19.701 1.00 75.44 96 LYS A O 1
ATOM 784 N N . ARG A 1 97 ? -9.929 -2.411 19.282 1.00 71.88 97 ARG A N 1
ATOM 785 C CA . ARG A 1 97 ? -10.236 -1.686 20.531 1.00 71.88 97 ARG A CA 1
ATOM 786 C C . ARG A 1 97 ? -11.701 -1.246 20.605 1.00 71.88 97 ARG A C 1
ATOM 788 O O . ARG A 1 97 ? -12.330 -1.449 21.643 1.00 71.88 97 ARG A O 1
ATOM 795 N N . LYS A 1 98 ? -12.278 -0.713 19.519 1.00 63.75 98 LYS A N 1
ATOM 796 C CA . LYS A 1 98 ? -13.698 -0.298 19.480 1.00 63.75 98 LYS A CA 1
ATOM 797 C C . LYS A 1 98 ? -14.659 -1.458 19.752 1.00 63.75 98 LYS A C 1
ATOM 799 O O . LYS A 1 98 ? -15.642 -1.270 20.464 1.00 63.75 98 LYS A O 1
ATOM 804 N N . ARG A 1 99 ? -14.359 -2.671 19.268 1.00 64.50 99 ARG A N 1
ATOM 805 C CA . ARG A 1 99 ? -15.191 -3.857 19.552 1.00 64.50 99 ARG A CA 1
ATOM 806 C C . ARG A 1 99 ? -15.205 -4.236 21.035 1.00 64.50 99 ARG A C 1
ATOM 808 O O . ARG A 1 99 ? -16.239 -4.677 21.524 1.00 64.50 99 ARG A O 1
ATOM 815 N N . ARG A 1 100 ? -14.095 -4.034 21.755 1.00 63.19 100 ARG A N 1
ATOM 816 C CA . ARG A 1 100 ? -13.985 -4.371 23.187 1.00 63.19 100 ARG A CA 1
ATOM 817 C C . ARG A 1 100 ? -14.663 -3.368 24.118 1.00 63.19 100 ARG A C 1
ATOM 819 O O . ARG A 1 100 ? -14.956 -3.721 25.252 1.00 63.19 100 ARG A O 1
ATOM 826 N N . ARG A 1 101 ? -14.922 -2.135 23.670 1.00 60.78 101 ARG A N 1
ATOM 827 C CA . ARG A 1 101 ? -15.507 -1.073 24.509 1.00 60.78 101 ARG A CA 1
ATOM 828 C C . ARG A 1 101 ? -17.031 -0.986 24.445 1.00 60.78 101 ARG A C 1
ATOM 830 O O . ARG A 1 101 ? -17.558 0.072 24.764 1.00 60.78 101 ARG A O 1
ATOM 837 N N . ARG A 1 102 ? -17.755 -2.045 24.061 1.00 60.84 102 ARG A N 1
ATOM 838 C CA . ARG A 1 102 ? -19.215 -2.057 24.252 1.00 60.84 102 ARG A CA 1
ATOM 839 C C . ARG A 1 102 ? -19.495 -2.123 25.759 1.00 60.84 102 ARG A C 1
ATOM 841 O O . ARG A 1 102 ? -19.200 -3.156 26.360 1.00 60.84 102 ARG A O 1
ATOM 848 N N . PRO A 1 103 ? -20.004 -1.050 26.390 1.00 60.12 103 PRO A N 1
ATOM 849 C CA . PRO A 1 103 ? -20.405 -1.115 27.785 1.00 60.12 103 PRO A CA 1
ATOM 850 C C . PRO A 1 103 ? -21.577 -2.090 27.875 1.00 60.12 103 PRO A C 1
ATOM 852 O O . PRO A 1 103 ? -22.452 -2.074 27.010 1.00 60.12 103 PRO A O 1
ATOM 855 N N . ASN A 1 104 ? -21.591 -2.943 28.897 1.00 66.44 104 ASN A N 1
ATOM 856 C CA . ASN A 1 104 ? -22.748 -3.783 29.174 1.00 66.44 104 ASN A CA 1
ATOM 857 C C . ASN A 1 104 ? -23.934 -2.863 29.538 1.00 66.44 104 ASN A C 1
ATOM 859 O O . ASN A 1 104 ? -23.853 -2.194 30.573 1.00 66.44 104 ASN A O 1
ATOM 863 N N . PRO A 1 105 ? -25.018 -2.807 28.737 1.00 65.25 105 PRO A N 1
ATOM 864 C CA . PRO A 1 105 ? -26.180 -1.977 29.052 1.00 65.25 105 PRO A CA 1
ATOM 865 C C . PRO A 1 105 ? -26.933 -2.471 30.296 1.00 65.25 105 PRO A C 1
ATOM 867 O O . PRO A 1 105 ? -27.782 -1.756 30.813 1.00 65.25 105 PRO A O 1
ATOM 870 N N . ASN A 1 106 ? -26.611 -3.665 30.809 1.00 59.06 106 ASN A N 1
ATOM 871 C CA . ASN A 1 106 ? -27.331 -4.304 31.905 1.00 59.06 106 ASN A CA 1
ATOM 872 C C . ASN A 1 106 ? -26.643 -4.188 33.278 1.00 59.06 106 ASN A C 1
ATOM 874 O O . ASN A 1 106 ? -26.931 -4.966 34.188 1.00 59.06 106 ASN A O 1
ATOM 878 N N . ARG A 1 107 ? -25.724 -3.230 33.469 1.00 61.53 107 ARG A N 1
ATOM 879 C CA . ARG A 1 107 ? -25.211 -2.925 34.814 1.00 61.53 107 ARG A CA 1
ATOM 880 C C . ARG A 1 107 ? -26.277 -2.126 35.566 1.00 61.53 107 ARG A C 1
ATOM 882 O O . ARG A 1 107 ? -26.263 -0.897 35.549 1.00 61.53 107 ARG A O 1
ATOM 889 N N . LYS A 1 108 ? -27.219 -2.842 36.189 1.00 54.94 108 LYS A N 1
ATOM 890 C CA . LYS A 1 108 ? -28.200 -2.279 37.123 1.00 54.94 108 LYS A CA 1
ATOM 891 C C . LYS A 1 108 ? -27.446 -1.438 38.155 1.00 54.94 108 LYS A C 1
ATOM 893 O O . LYS A 1 108 ? -26.646 -1.964 38.924 1.00 54.94 108 LYS A O 1
ATOM 898 N N . LYS A 1 109 ? -27.673 -0.125 38.140 1.00 51.19 109 LYS A N 1
ATOM 899 C CA . LYS A 1 109 ? -27.359 0.736 39.277 1.00 51.19 109 LYS A CA 1
ATOM 900 C C . LYS A 1 109 ? -28.364 0.353 40.356 1.00 51.19 109 LYS A C 1
ATOM 902 O O . LYS A 1 109 ? -29.546 0.651 40.215 1.00 51.19 109 LYS A O 1
ATOM 907 N N . THR A 1 110 ? -27.924 -0.374 41.373 1.00 50.34 110 THR A N 1
ATOM 908 C CA . THR A 1 110 ? -28.683 -0.513 42.614 1.00 50.34 110 THR A CA 1
ATOM 909 C C . THR A 1 110 ? -28.696 0.860 43.270 1.00 50.34 110 THR A C 1
ATOM 911 O O . THR A 1 110 ? -27.792 1.233 44.012 1.00 50.34 110 THR A O 1
ATOM 914 N N . SER A 1 111 ? -29.694 1.656 42.898 1.00 52.84 111 SER A N 1
ATOM 915 C CA . SER A 1 111 ? -30.081 2.857 43.616 1.00 52.84 111 SER A CA 1
ATOM 916 C C . SER A 1 111 ? -30.751 2.409 44.905 1.00 52.84 111 SER A C 1
ATOM 918 O O . SER A 1 111 ? -31.963 2.247 44.963 1.00 52.84 111 SER A O 1
ATOM 920 N N . GLN A 1 112 ? -29.944 2.173 45.926 1.00 47.25 112 GLN A N 1
ATOM 921 C CA . GLN A 1 112 ? -30.395 2.271 47.300 1.00 47.25 112 GLN A CA 1
ATOM 922 C C . GLN A 1 112 ? -29.413 3.188 48.020 1.00 47.25 112 GLN A C 1
ATOM 924 O O . GLN A 1 112 ? -28.600 2.778 48.833 1.00 47.25 112 GLN A O 1
ATOM 929 N N . SER A 1 113 ? -29.506 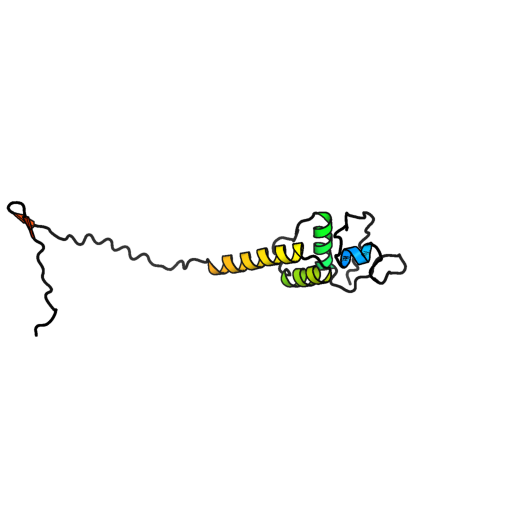4.479 47.687 1.00 48.28 113 SER A N 1
ATOM 930 C CA . SER A 1 113 ? -29.361 5.511 48.706 1.00 48.28 113 SER A CA 1
ATOM 931 C C . SER A 1 113 ? -30.577 5.385 49.628 1.00 48.28 113 SER A C 1
ATOM 933 O O . SER A 1 113 ? -31.558 6.119 49.494 1.00 48.28 113 SER A O 1
ATOM 935 N N . VAL A 1 114 ? -30.573 4.371 50.488 1.00 47.44 114 VAL A N 1
ATOM 936 C CA . VAL A 1 114 ? -31.428 4.398 51.665 1.00 47.44 114 VAL A CA 1
ATOM 937 C C . VAL A 1 114 ? -30.642 5.255 52.636 1.00 47.44 114 VAL A C 1
ATOM 939 O O . VAL A 1 114 ? -29.550 4.890 53.059 1.00 47.44 114 VAL A O 1
ATOM 942 N N . ASN A 1 115 ? -31.151 6.457 52.886 1.00 47.16 115 ASN A N 1
ATOM 943 C CA . ASN A 1 115 ? -30.875 7.155 54.128 1.00 47.16 115 ASN A CA 1
ATOM 944 C C . ASN A 1 115 ? -31.213 6.187 55.268 1.00 47.16 115 ASN A C 1
ATOM 946 O O . ASN A 1 115 ? -32.354 6.148 55.718 1.00 47.16 115 ASN A O 1
ATOM 950 N N . GLU A 1 116 ? -30.253 5.382 55.699 1.00 48.00 116 GLU A N 1
ATOM 951 C CA . GLU A 1 116 ? -30.352 4.650 56.949 1.00 48.00 116 GLU A CA 1
ATOM 952 C C . GLU A 1 116 ? -29.646 5.518 57.981 1.00 48.00 116 GLU A C 1
ATOM 954 O O . GLU A 1 116 ? -28.423 5.553 58.115 1.00 48.00 116 GLU A O 1
ATOM 959 N N . LEU A 1 117 ? -30.471 6.390 58.561 1.00 47.44 117 LEU A N 1
ATOM 960 C CA . LEU A 1 117 ? -30.112 7.346 59.588 1.00 47.44 117 LEU A CA 1
ATOM 961 C C . LEU A 1 117 ? -29.419 6.614 60.744 1.00 47.44 117 LEU A C 1
ATOM 963 O O . LEU A 1 117 ? -30.085 5.951 61.536 1.00 47.44 117 LEU A O 1
ATOM 967 N N . HIS A 1 118 ? -28.122 6.844 60.933 1.00 47.06 118 HIS A N 1
ATOM 968 C CA . HIS A 1 118 ? -27.549 6.756 62.272 1.00 47.06 118 HIS A CA 1
ATOM 969 C C . HIS A 1 118 ? -28.164 7.896 63.088 1.00 47.06 118 HIS A C 1
ATOM 971 O O . HIS A 1 118 ? -27.813 9.067 62.927 1.00 47.06 118 HIS A O 1
ATOM 977 N N . ARG A 1 119 ? -29.160 7.565 63.914 1.00 48.62 119 ARG A N 1
ATOM 978 C CA . ARG A 1 119 ? -29.827 8.513 64.805 1.00 48.62 119 ARG A CA 1
ATOM 979 C C . ARG A 1 119 ? -28.899 8.827 65.978 1.00 48.62 119 ARG A C 1
ATOM 981 O O . ARG A 1 119 ? -29.033 8.266 67.061 1.00 48.62 119 ARG A O 1
ATOM 988 N N . VAL A 1 120 ? -27.956 9.729 65.732 1.00 50.19 120 VAL A N 1
ATOM 989 C CA . VAL A 1 120 ? -27.133 10.366 66.760 1.00 50.19 120 VAL A CA 1
ATOM 990 C C . VAL A 1 120 ? -28.054 11.017 67.792 1.00 50.19 120 VAL A C 1
ATOM 992 O O . VAL A 1 120 ? -28.919 11.817 67.432 1.00 50.19 120 VAL A O 1
ATOM 995 N N . HIS A 1 121 ? -27.876 10.678 69.068 1.00 58.62 121 HIS A N 1
ATOM 996 C CA . HIS A 1 121 ? -28.489 11.412 70.170 1.00 58.62 121 HIS A CA 1
ATOM 997 C C . HIS A 1 121 ? -27.416 12.253 70.857 1.00 58.62 121 HIS A C 1
ATOM 999 O O . HIS A 1 121 ? -26.445 11.715 71.380 1.00 58.62 121 HIS A O 1
ATOM 1005 N N . GLU A 1 122 ? -27.617 13.568 70.860 1.00 53.91 122 GLU A N 1
ATOM 1006 C CA . GLU A 1 122 ? -26.834 14.504 71.663 1.00 53.91 122 GLU A CA 1
ATOM 1007 C C . GLU A 1 122 ? -27.524 14.688 73.019 1.00 53.91 122 GLU A C 1
ATOM 1009 O O . GLU A 1 122 ? -28.687 15.099 73.096 1.00 53.91 122 GLU A O 1
ATOM 1014 N N . ARG A 1 123 ? -26.805 14.394 74.102 1.00 52.97 123 ARG A N 1
ATOM 1015 C CA . ARG A 1 123 ? -27.103 14.928 75.435 1.00 52.97 123 ARG A CA 1
ATOM 1016 C C . ARG A 1 123 ? -25.804 15.441 76.031 1.00 52.97 123 ARG A C 1
ATOM 1018 O O . ARG A 1 123 ? -24.792 14.755 75.983 1.00 52.97 123 ARG A O 1
ATOM 1025 N N . ASP A 1 124 ? -25.862 16.662 76.552 1.00 53.56 124 ASP A N 1
ATOM 1026 C CA . ASP A 1 124 ? -24.774 17.326 77.276 1.00 53.56 124 ASP A CA 1
ATOM 1027 C C . ASP A 1 124 ? -23.438 17.424 76.513 1.00 53.56 124 ASP A C 1
ATOM 1029 O O . ASP A 1 124 ? -22.368 17.389 77.106 1.00 53.56 124 ASP A O 1
ATOM 1033 N N . GLY A 1 125 ? -23.505 17.607 75.189 1.00 56.06 125 GLY A N 1
ATOM 1034 C CA . GLY A 1 125 ? -22.349 17.949 74.349 1.00 56.06 125 GLY A CA 1
ATOM 1035 C C . GLY A 1 125 ? -21.541 16.776 73.792 1.00 56.06 125 GLY A C 1
ATOM 1036 O O . GLY A 1 125 ? -20.678 17.022 72.953 1.00 56.06 125 GLY A O 1
ATOM 1037 N N . ASP A 1 126 ? -21.860 15.533 74.163 1.00 47.91 126 ASP A N 1
ATOM 1038 C CA . ASP A 1 126 ? -21.163 14.339 73.671 1.00 47.91 126 ASP A CA 1
ATOM 1039 C C . ASP A 1 126 ? -22.091 13.430 72.835 1.00 47.91 126 ASP A C 1
ATOM 1041 O O . ASP A 1 126 ? -23.261 13.216 73.171 1.00 47.91 126 ASP A O 1
ATOM 1045 N N . LEU A 1 127 ? -21.567 12.899 71.718 1.00 42.84 127 LEU A N 1
ATOM 1046 C CA . LEU A 1 127 ? -22.282 12.007 70.793 1.00 42.84 127 LEU A CA 1
ATOM 1047 C C . LEU A 1 127 ? -22.128 10.530 71.190 1.00 42.84 127 LEU A C 1
ATOM 1049 O O . LEU A 1 127 ? -21.008 10.033 71.288 1.00 42.84 127 LEU A O 1
ATOM 1053 N N . TYR A 1 128 ? -23.245 9.798 71.263 1.00 48.34 128 TYR A N 1
ATOM 1054 C CA . TYR A 1 128 ? -23.261 8.338 71.423 1.00 48.34 128 TYR A CA 1
ATOM 1055 C C . TYR A 1 128 ? -23.919 7.654 70.215 1.00 48.34 128 TYR A C 1
ATOM 1057 O O . TYR A 1 128 ? -24.989 8.068 69.758 1.00 48.34 128 TYR A O 1
ATOM 1065 N N . ILE A 1 129 ? -23.284 6.590 69.713 1.00 51.09 129 ILE A N 1
ATOM 1066 C CA . ILE A 1 129 ? -23.846 5.657 68.726 1.00 51.09 129 ILE A CA 1
ATOM 1067 C C . ILE A 1 12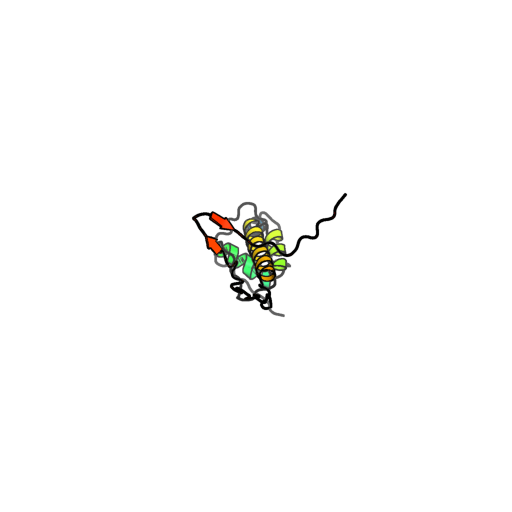9 ? -24.234 4.392 69.494 1.00 51.09 129 ILE A C 1
ATOM 1069 O O . ILE A 1 129 ? -23.425 3.859 70.247 1.00 51.09 129 ILE A O 1
ATOM 1073 N N . SER A 1 130 ? -25.488 3.961 69.375 1.00 48.19 130 SER A N 1
ATOM 1074 C CA . SER A 1 130 ? -25.982 2.751 70.037 1.00 48.19 130 SER A CA 1
ATOM 1075 C C . SER A 1 130 ? -25.650 1.528 69.183 1.00 48.19 130 SER A C 1
ATOM 1077 O O . SER A 1 130 ? -26.222 1.368 68.106 1.00 48.19 130 SER A O 1
ATOM 1079 N N . ASP A 1 131 ? -24.725 0.702 69.667 1.00 55.66 131 ASP A N 1
ATOM 1080 C CA . ASP A 1 131 ? -24.338 -0.581 69.083 1.00 55.66 131 ASP A CA 1
ATOM 1081 C C . ASP A 1 131 ? -25.301 -1.690 69.545 1.00 55.66 131 ASP A C 1
ATOM 1083 O O . ASP A 1 131 ? -25.313 -2.054 70.720 1.00 55.66 131 ASP A O 1
ATOM 1087 N N . GLU A 1 132 ? -26.076 -2.271 68.632 1.00 57.78 132 GLU A N 1
ATOM 1088 C CA . GLU A 1 132 ? -26.688 -3.594 68.817 1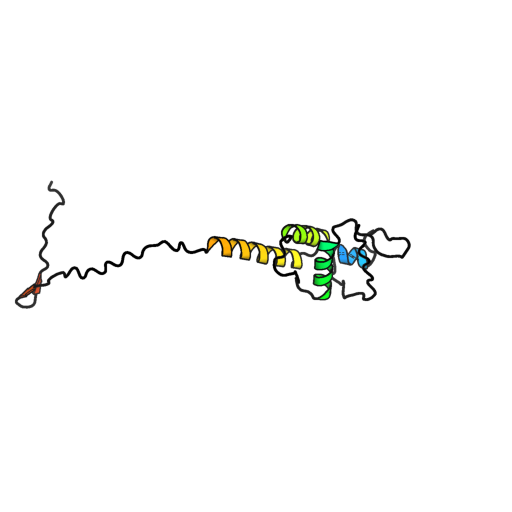.00 57.78 132 GLU A CA 1
ATOM 1089 C C . GLU A 1 132 ? -26.331 -4.441 67.596 1.00 57.78 132 GLU A C 1
ATOM 1091 O O . GLU A 1 132 ? -27.054 -4.442 66.611 1.00 57.78 132 GLU A O 1
ATOM 1096 N 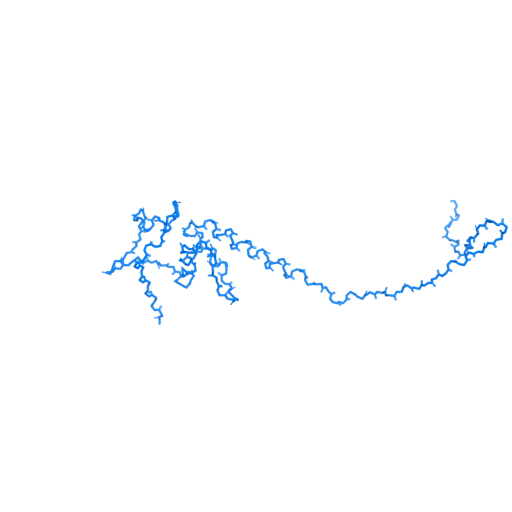N . ASP A 1 133 ? -25.142 -5.047 67.637 1.00 45.75 133 ASP A N 1
ATOM 1097 C CA . ASP A 1 133 ? -24.810 -6.358 67.055 1.00 45.75 133 ASP A CA 1
ATOM 1098 C C . ASP A 1 133 ? -23.372 -6.698 67.481 1.00 45.75 133 ASP A C 1
ATOM 1100 O O . ASP A 1 133 ? -22.390 -6.623 66.738 1.00 45.75 133 ASP A O 1
ATOM 1104 N N . SER A 1 134 ? -23.255 -7.001 68.773 1.00 45.72 134 SER A N 1
ATOM 1105 C CA . SER A 1 134 ? -22.083 -7.629 69.366 1.00 45.72 134 SER A CA 1
ATOM 1106 C C . SER A 1 134 ? -22.109 -9.108 68.987 1.00 45.72 134 SER A C 1
ATOM 1108 O O . SER A 1 134 ? -22.976 -9.829 69.468 1.00 45.72 134 SER A O 1
ATOM 1110 N N . ASP A 1 135 ? -21.197 -9.552 68.118 1.00 52.69 135 ASP A N 1
ATOM 1111 C CA . ASP A 1 135 ? -20.975 -10.987 67.886 1.00 52.69 135 ASP A CA 1
ATOM 1112 C C . ASP A 1 135 ? -19.552 -11.286 67.371 1.00 52.69 135 ASP A C 1
ATOM 1114 O O . ASP A 1 135 ? -19.331 -11.880 66.317 1.00 52.69 135 ASP A O 1
ATOM 1118 N N . TRP A 1 136 ? -18.542 -10.866 68.137 1.00 45.03 136 TRP A N 1
ATOM 1119 C CA . TRP A 1 136 ? -17.168 -11.357 67.972 1.00 45.03 136 TRP A CA 1
ATOM 1120 C C . TRP A 1 136 ? -16.679 -11.958 69.296 1.00 45.03 136 TRP A C 1
ATOM 1122 O O . TRP A 1 136 ? -15.993 -11.304 70.071 1.00 45.03 136 TRP A O 1
ATOM 1132 N N . PHE A 1 137 ? -17.143 -13.190 69.540 1.00 36.41 137 PHE A N 1
ATOM 1133 C CA . PHE A 1 137 ? -16.562 -14.286 70.337 1.00 36.41 137 PHE A CA 1
ATOM 1134 C C . PHE A 1 137 ? -15.541 -13.942 71.452 1.00 36.41 137 PHE A C 1
ATOM 1136 O O . PHE A 1 137 ? -14.429 -13.496 71.182 1.00 36.41 137 PHE A O 1
ATOM 1143 N N . TYR A 1 138 ? -15.888 -14.310 72.693 1.00 36.19 138 TYR A N 1
ATOM 1144 C CA . TYR A 1 138 ? -14.948 -14.594 73.790 1.00 36.19 138 TYR A CA 1
ATOM 1145 C C . TYR A 1 138 ? -14.189 -15.912 73.528 1.00 36.19 138 TYR A C 1
ATOM 1147 O O . TYR A 1 138 ? -14.836 -16.927 73.264 1.00 36.19 138 TYR A O 1
ATOM 1155 N N . ASP A 1 139 ? -12.854 -15.899 73.602 1.00 46.12 139 ASP A N 1
ATOM 1156 C CA . ASP A 1 139 ? -12.013 -16.457 74.693 1.00 46.12 139 ASP A CA 1
ATOM 1157 C C . ASP A 1 139 ? -10.553 -15.989 74.495 1.00 46.12 139 ASP A C 1
ATOM 1159 O O . ASP A 1 139 ? -10.053 -16.082 73.346 1.00 46.1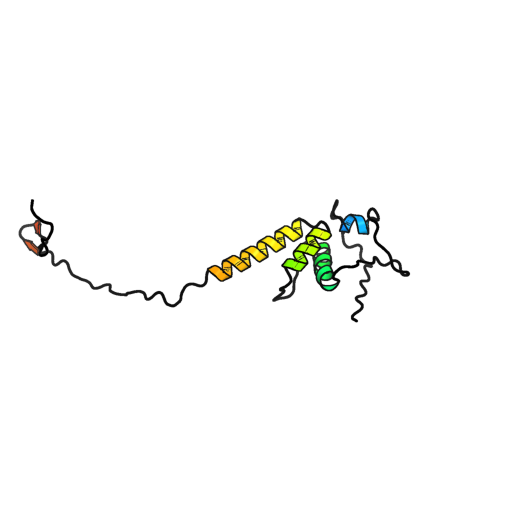2 139 ASP A O 1
#

Solvent-accessible surface area (backbone atoms only — not comparable to full-atom values): 9302 Å² total; per-residue (Å²): 132,92,80,82,81,81,86,71,89,64,84,55,73,62,75,51,80,90,16,52,53,28,29,45,76,73,64,78,36,97,65,56,59,48,101,85,70,47,80,55,72,99,62,65,66,75,54,46,51,41,55,52,46,22,57,67,66,80,45,91,69,74,64,92,84,71,76,60,58,70,59,44,36,54,51,29,55,71,38,46,34,64,71,59,34,53,54,53,49,56,52,54,52,53,54,58,53,60,69,69,64,65,74,72,89,77,70,76,76,82,84,70,86,66,87,74,73,81,78,71,49,78,61,94,89,49,81,49,82,88,84,87,81,90,84,81,79,93,132

InterPro domains:
  IPR003131 Potassium channel tetramerisation-type BTB domain [PF02214] (16-85)
  IPR011333 SKP1/BTB/POZ domain superfamily [G3DSA:3.30.710.10] (3-94)
  IPR011333 SKP1/BTB/POZ domain superfamily [SSF54695] (10-98)

Radius of gyration: 33.69 Å; Cα contacts (8 Å, |Δi|>4): 84; chains: 1; bounding box: 48×34×104 Å

Mean predicted aligned error: 16.56 Å

Foldseek 3Di:
DDDDDDDCPDPQQLPPPPWQLSCVVVVVDDFDADPVRHTDDPDDPVLVVQVVVCSRPVDGDDDPPDDCLVVNLVVCVVRRNVVSNVVSVVVVVVVVVVVVPPPDPPPDPPPPPPCPDQPWDDDPHDTDGDDDDDDDDDD

Organism: Dreissena polymorpha (NCBI:txid45954)

pLDDT: mean 70.34, std 18.28, range [30.56, 95.12]